Protein AF-C5MGH7-F1 (afdb_monomer_lite)

InterPro domains:
  IPR020233 GSE/EGO complex subunit Slm4 [PF16818] (1-169)

Foldseek 3Di:
DVLVVVLVVLVVVQFDKDWDFDDDPDDDDDDPGDTAIWGFAKKFKAALVLQTPDIDGPDPPPPPPPDDDDDDDDDDPPPPPPPDDSVNVSVVSSVLSVVLVVVVVPDPDDDDSCQKDKDDDDPQWIWIWGDQPRMIMITITTCVRDPPVVNVVSVVVSSVVVNVSCVPVPPD

Organism: Candida tropicalis (strain ATCC MYA-3404 / T1) (NCBI:txid294747)

Structure (mmCIF, N/CA/C/O backbone):
data_AF-C5MGH7-F1
#
_entry.id   AF-C5MGH7-F1
#
loop_
_atom_site.group_PDB
_atom_site.id
_atom_site.type_symbol
_atom_site.label_atom_id
_atom_site.label_alt_id
_atom_site.label_comp_id
_atom_site.label_asym_id
_atom_site.label_entity_id
_atom_site.label_seq_id
_atom_site.pdbx_PDB_ins_code
_atom_site.Cartn_x
_atom_site.Cartn_y
_atom_site.Cartn_z
_atom_site.occupancy
_atom_site.B_iso_or_equiv
_atom_site.auth_seq_id
_atom_site.auth_comp_id
_atom_site.auth_asym_id
_atom_site.auth_atom_id
_atom_site.pdbx_PDB_model_num
ATOM 1 N N . MET A 1 1 ? -2.007 -4.314 22.361 1.00 50.75 1 MET A N 1
ATOM 2 C CA . MET A 1 1 ? -0.693 -4.759 21.820 1.00 50.75 1 MET A CA 1
ATOM 3 C C . MET A 1 1 ? -0.760 -5.992 20.907 1.00 50.75 1 MET A C 1
ATOM 5 O O . MET A 1 1 ? 0.021 -6.049 19.967 1.00 50.75 1 MET A O 1
ATOM 9 N N . LEU A 1 2 ? -1.667 -6.961 21.117 1.00 51.31 2 LEU A N 1
ATOM 10 C CA . LEU A 1 2 ? -1.774 -8.163 20.264 1.00 51.31 2 LEU A CA 1
ATOM 11 C C . LEU A 1 2 ? -2.149 -7.844 18.798 1.00 51.31 2 LEU A C 1
ATOM 13 O O . LEU A 1 2 ? -1.608 -8.454 17.877 1.00 51.31 2 LEU A O 1
ATOM 17 N N . GLN A 1 3 ? -2.990 -6.825 18.595 1.00 75.12 3 GLN A N 1
ATOM 18 C CA . GLN A 1 3 ? -3.456 -6.389 17.276 1.00 75.12 3 GLN A CA 1
ATOM 19 C C . GLN A 1 3 ? -2.336 -5.828 16.393 1.00 75.12 3 GLN A C 1
ATOM 21 O O . GLN A 1 3 ? -2.260 -6.187 15.226 1.00 75.12 3 GLN A O 1
ATOM 26 N N . GLN A 1 4 ? -1.402 -5.036 16.935 1.00 79.25 4 GLN A N 1
ATOM 27 C CA . GLN A 1 4 ? -0.304 -4.478 16.132 1.00 79.25 4 GLN A CA 1
ATOM 28 C C . GLN A 1 4 ? 0.551 -5.586 15.504 1.00 79.25 4 GLN A C 1
ATOM 30 O O . GLN A 1 4 ? 0.875 -5.522 14.324 1.00 79.25 4 GLN A O 1
ATOM 35 N N . ARG A 1 5 ? 0.852 -6.650 16.264 1.00 81.81 5 ARG A N 1
ATOM 36 C CA . ARG A 1 5 ? 1.618 -7.799 15.759 1.00 81.81 5 ARG A CA 1
ATOM 37 C C . ARG A 1 5 ? 0.848 -8.590 14.698 1.00 81.81 5 ARG A C 1
ATOM 39 O O . ARG A 1 5 ? 1.464 -9.113 13.775 1.00 81.81 5 ARG A O 1
ATOM 46 N N . GLN A 1 6 ? -0.474 -8.700 14.830 1.00 84.69 6 GLN A N 1
ATOM 47 C CA . GLN A 1 6 ? -1.328 -9.349 13.829 1.00 84.69 6 GLN A CA 1
ATOM 48 C C . GLN A 1 6 ? -1.396 -8.523 12.540 1.00 84.69 6 GLN A C 1
ATOM 50 O O . GLN A 1 6 ? -1.181 -9.075 11.465 1.00 84.69 6 GLN A O 1
ATOM 55 N N . ILE A 1 7 ? -1.588 -7.206 12.652 1.00 86.50 7 ILE A N 1
ATOM 56 C CA . ILE A 1 7 ? -1.594 -6.281 11.514 1.00 86.50 7 ILE A CA 1
ATOM 57 C C . ILE A 1 7 ? -0.243 -6.323 10.799 1.00 86.50 7 ILE A C 1
ATOM 59 O O . ILE A 1 7 ? -0.214 -6.514 9.591 1.00 86.50 7 ILE A O 1
ATOM 63 N N . SER A 1 8 ? 0.883 -6.252 11.520 1.00 87.31 8 SER A N 1
ATOM 64 C CA . SER A 1 8 ? 2.213 -6.372 10.906 1.00 87.31 8 SER A CA 1
ATOM 65 C C . SER A 1 8 ? 2.371 -7.663 10.101 1.00 87.31 8 SER A C 1
ATOM 67 O O . SER A 1 8 ? 2.838 -7.603 8.971 1.00 87.31 8 SER A O 1
ATOM 69 N N . LYS A 1 9 ? 1.910 -8.808 10.624 1.00 88.19 9 LYS A N 1
ATOM 70 C CA . LYS A 1 9 ? 1.957 -10.088 9.896 1.00 88.19 9 LYS A CA 1
ATOM 71 C C . LYS A 1 9 ? 1.091 -10.104 8.637 1.00 88.19 9 LYS A C 1
ATOM 73 O O . LYS A 1 9 ? 1.480 -10.738 7.661 1.00 88.19 9 LYS A O 1
ATOM 78 N N . ILE A 1 10 ? -0.078 -9.459 8.669 1.00 89.44 10 ILE A N 1
ATOM 79 C CA . ILE A 1 10 ? -0.953 -9.317 7.495 1.00 89.44 10 ILE A CA 1
ATOM 80 C C . ILE A 1 10 ? -0.242 -8.476 6.437 1.00 89.44 10 ILE A C 1
ATOM 82 O O . ILE A 1 10 ? -0.121 -8.904 5.293 1.00 89.44 10 ILE A O 1
ATOM 86 N N . LEU A 1 11 ? 0.290 -7.318 6.834 1.00 90.69 11 LEU A N 1
ATOM 87 C CA . LEU A 1 11 ? 1.021 -6.436 5.931 1.00 90.69 11 LEU A CA 1
ATOM 88 C C . LEU A 1 11 ? 2.255 -7.149 5.343 1.00 90.69 11 LEU A C 1
ATOM 90 O O . LEU A 1 11 ? 2.517 -7.019 4.152 1.00 90.69 11 LEU A O 1
ATOM 94 N N . GLU A 1 12 ? 2.978 -7.956 6.130 1.00 91.19 12 GLU A N 1
ATOM 95 C CA . GLU A 1 12 ? 4.128 -8.746 5.657 1.00 91.19 12 GLU A CA 1
ATOM 96 C C . GLU A 1 12 ? 3.756 -9.722 4.531 1.00 91.19 12 GLU A C 1
ATOM 98 O O . GLU A 1 12 ? 4.584 -9.986 3.662 1.00 91.19 12 GLU A O 1
ATOM 103 N N . GLN A 1 13 ? 2.515 -10.231 4.491 1.00 88.69 13 GLN A N 1
ATOM 104 C CA . GLN A 1 13 ? 2.060 -11.051 3.360 1.00 88.69 13 GLN A CA 1
ATOM 105 C C . GLN A 1 13 ? 1.979 -10.245 2.062 1.00 88.69 13 GLN A C 1
ATOM 107 O O . GLN A 1 13 ? 2.235 -10.796 0.996 1.00 88.69 13 GLN A O 1
ATOM 112 N N . GLY A 1 14 ? 1.666 -8.951 2.152 1.00 87.00 14 GLY A N 1
ATOM 113 C CA . GLY A 1 14 ? 1.596 -8.043 1.009 1.00 87.00 14 GLY A CA 1
ATOM 114 C C . GLY A 1 14 ? 2.951 -7.690 0.395 1.00 87.00 14 GLY A C 1
ATOM 115 O O . GLY A 1 14 ? 2.996 -7.212 -0.732 1.00 87.00 14 GLY A O 1
ATOM 116 N N . LEU A 1 15 ? 4.054 -7.933 1.113 1.00 89.75 15 LEU A N 1
ATOM 117 C CA . LEU A 1 15 ? 5.415 -7.722 0.607 1.00 89.75 15 LEU A CA 1
ATOM 118 C C . LEU A 1 15 ? 5.945 -8.905 -0.210 1.00 89.75 15 LEU A C 1
ATOM 120 O O . LEU A 1 15 ? 7.044 -8.821 -0.763 1.00 89.75 15 LEU A O 1
ATOM 124 N N . LYS A 1 16 ? 5.219 -10.028 -0.250 1.00 89.12 16 LYS A N 1
ATOM 125 C CA . LYS A 1 16 ? 5.666 -11.212 -0.982 1.00 89.12 16 LYS A CA 1
ATOM 126 C C . LYS A 1 16 ? 5.733 -10.907 -2.484 1.00 89.12 16 LYS A C 1
ATOM 128 O O . LYS A 1 16 ? 4.773 -10.348 -3.015 1.00 89.12 16 LYS A O 1
ATOM 133 N N . PRO A 1 17 ? 6.833 -11.277 -3.167 1.00 85.94 17 PRO A N 1
ATOM 134 C CA . PRO A 1 17 ? 6.917 -11.165 -4.615 1.00 85.94 17 PRO A CA 1
ATOM 135 C C . PRO A 1 17 ? 5.793 -11.930 -5.303 1.00 85.94 17 PRO A C 1
ATOM 137 O O . PRO A 1 17 ? 5.344 -12.968 -4.810 1.00 85.94 17 PRO A O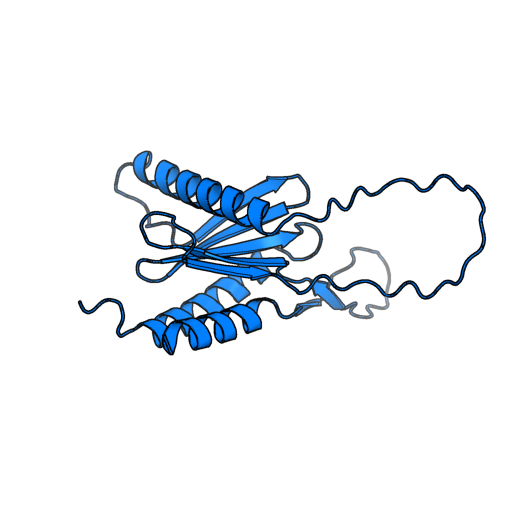 1
ATOM 140 N N . ILE A 1 18 ? 5.367 -11.415 -6.448 1.00 82.75 18 ILE A N 1
ATOM 141 C CA . ILE A 1 18 ? 4.298 -11.993 -7.253 1.00 82.75 18 ILE A CA 1
ATOM 142 C C . ILE A 1 18 ? 4.848 -12.273 -8.635 1.00 82.75 18 ILE A C 1
ATOM 144 O O . ILE A 1 18 ? 5.505 -11.425 -9.240 1.00 82.75 18 ILE A O 1
ATOM 148 N N . GLU A 1 19 ? 4.564 -13.474 -9.113 1.00 84.06 19 GLU A N 1
ATOM 149 C CA . GLU A 1 19 ? 4.836 -13.890 -10.477 1.00 84.06 19 GLU A CA 1
ATOM 150 C C . GLU A 1 19 ? 3.654 -13.508 -11.358 1.00 84.06 19 GLU A C 1
ATOM 152 O O . GLU A 1 19 ? 2.498 -13.779 -11.026 1.00 84.06 19 GLU A O 1
ATOM 157 N N . PHE A 1 20 ? 3.939 -12.879 -12.490 1.00 80.12 20 PHE A N 1
ATOM 158 C CA . PHE A 1 20 ? 2.924 -12.567 -13.480 1.00 80.12 20 PHE A CA 1
ATOM 159 C C . PHE A 1 20 ? 3.461 -12.751 -14.901 1.00 80.12 20 PHE A C 1
ATOM 161 O O . PHE A 1 20 ? 4.654 -12.553 -15.157 1.00 80.12 20 PHE A O 1
ATOM 168 N N . PRO A 1 21 ? 2.590 -13.141 -15.846 1.00 77.50 21 PRO A N 1
ATOM 169 C CA . PRO A 1 21 ? 3.002 -13.405 -17.213 1.00 77.50 21 PRO A CA 1
ATOM 170 C C . PRO A 1 21 ? 3.383 -12.102 -17.916 1.00 77.50 21 PRO A C 1
ATOM 172 O O . PRO A 1 21 ? 2.609 -11.141 -17.954 1.00 77.50 21 PRO A O 1
ATOM 175 N N . GLN A 1 22 ? 4.581 -12.063 -18.501 1.00 72.75 22 GLN A N 1
ATOM 176 C CA . GLN A 1 22 ? 5.057 -10.901 -19.239 1.00 72.75 22 GLN A CA 1
ATOM 177 C C . GLN A 1 22 ? 4.988 -11.170 -20.744 1.00 72.75 22 GLN A C 1
ATOM 179 O O . GLN A 1 22 ? 5.791 -11.909 -21.315 1.00 72.75 22 GLN A O 1
ATOM 184 N N . LYS A 1 23 ? 4.038 -10.525 -21.427 1.00 61.00 23 LYS A N 1
ATOM 185 C CA . LYS A 1 23 ? 3.893 -10.662 -22.881 1.00 61.00 23 LYS A CA 1
ATOM 186 C C . LYS A 1 23 ? 4.993 -9.868 -23.592 1.00 61.00 23 LYS A C 1
ATOM 188 O O . LYS A 1 23 ? 4.880 -8.655 -23.778 1.00 61.00 23 LYS A O 1
ATOM 193 N N . ARG A 1 24 ? 6.079 -10.525 -24.011 1.00 59.28 24 ARG A N 1
ATOM 194 C CA . ARG A 1 24 ? 7.070 -9.883 -24.888 1.00 59.28 24 ARG A CA 1
ATOM 195 C C . ARG A 1 24 ? 6.462 -9.686 -26.276 1.00 59.28 24 ARG A C 1
ATOM 197 O O . ARG A 1 24 ? 6.219 -10.638 -27.004 1.00 59.28 24 ARG A O 1
ATOM 204 N N . ARG A 1 25 ? 6.268 -8.430 -26.688 1.00 54.41 25 ARG A N 1
ATOM 205 C CA . ARG A 1 25 ? 6.023 -8.084 -28.097 1.00 54.41 25 ARG A CA 1
ATOM 206 C C . ARG A 1 25 ? 7.293 -8.361 -28.910 1.00 54.41 25 ARG A C 1
ATOM 208 O O . ARG A 1 25 ? 8.071 -7.429 -29.085 1.00 54.41 25 ARG A O 1
ATOM 215 N N . ARG A 1 26 ? 7.510 -9.580 -29.424 1.00 54.38 26 ARG A N 1
ATOM 216 C CA . ARG A 1 26 ? 8.306 -9.806 -30.649 1.00 54.38 26 ARG A CA 1
ATOM 217 C C . ARG A 1 26 ? 7.802 -11.001 -31.460 1.00 54.38 26 ARG A C 1
ATOM 219 O O . ARG A 1 26 ? 7.481 -12.053 -30.934 1.00 54.38 26 ARG A O 1
ATOM 226 N N . THR A 1 27 ? 7.752 -10.731 -32.756 1.00 58.69 27 THR A N 1
ATOM 227 C CA . THR A 1 27 ? 7.514 -11.574 -33.928 1.00 58.69 27 THR A CA 1
ATOM 228 C C . THR A 1 27 ? 8.151 -12.967 -33.871 1.00 58.69 27 THR A C 1
ATOM 230 O O . THR A 1 27 ? 9.351 -13.071 -33.631 1.00 58.69 27 THR A O 1
ATOM 233 N N . ASN A 1 28 ? 7.343 -13.958 -34.267 1.00 58.41 28 ASN A N 1
ATOM 234 C CA . ASN A 1 28 ? 7.658 -15.328 -34.699 1.00 58.41 28 ASN A CA 1
ATOM 235 C C . ASN A 1 28 ? 7.763 -16.408 -33.602 1.00 58.41 28 ASN A C 1
ATOM 237 O O . ASN A 1 28 ? 8.794 -16.583 -32.967 1.00 58.41 28 ASN A O 1
ATOM 241 N N . GLU A 1 29 ? 6.650 -17.140 -33.468 1.00 60.78 29 GLU A N 1
ATOM 242 C CA . GLU A 1 29 ? 6.522 -18.597 -33.278 1.00 60.78 29 GLU A CA 1
ATOM 243 C C . GLU A 1 29 ? 7.565 -19.295 -32.385 1.00 60.78 29 GLU A C 1
ATOM 245 O O . GLU A 1 29 ? 8.480 -19.961 -32.861 1.00 60.78 29 GLU A O 1
ATOM 250 N N . ASN A 1 30 ? 7.389 -19.125 -31.071 1.00 55.66 30 ASN A N 1
ATOM 251 C CA . ASN A 1 30 ? 7.472 -20.139 -30.005 1.00 55.66 30 ASN A CA 1
ATOM 252 C C . ASN A 1 30 ? 7.308 -19.379 -28.678 1.00 55.66 30 ASN A C 1
ATOM 254 O O . ASN A 1 30 ? 8.256 -18.787 -28.164 1.00 55.66 30 ASN A O 1
ATOM 258 N N . GLU A 1 31 ? 6.070 -19.291 -28.184 1.00 58.19 31 GLU A N 1
ATOM 259 C CA . GLU A 1 31 ? 5.736 -18.541 -26.968 1.00 58.19 31 GLU A CA 1
ATOM 260 C C . GLU A 1 31 ? 6.056 -19.375 -25.717 1.00 58.19 31 GLU A C 1
ATOM 262 O O . GLU A 1 31 ? 5.174 -20.007 -25.144 1.00 58.19 31 GLU A O 1
ATOM 267 N N . ASP A 1 32 ? 7.317 -19.370 -25.278 1.00 60.84 32 ASP A N 1
ATOM 268 C CA . ASP A 1 32 ? 7.615 -19.692 -23.880 1.00 60.84 32 ASP A CA 1
ATOM 269 C C . ASP A 1 32 ? 7.149 -18.508 -23.017 1.00 60.84 32 ASP A C 1
ATOM 271 O O . ASP A 1 32 ? 7.639 -17.379 -23.145 1.00 60.84 32 ASP A O 1
ATOM 275 N N . GLU A 1 33 ? 6.153 -18.747 -22.163 1.00 65.38 33 GLU A N 1
ATOM 276 C CA . GLU A 1 33 ? 5.604 -17.753 -21.244 1.00 65.38 33 GLU A CA 1
ATOM 277 C C . GLU A 1 33 ? 6.663 -17.397 -20.187 1.00 65.38 33 GLU A C 1
ATOM 279 O O . GLU A 1 33 ? 6.956 -18.168 -19.275 1.00 65.38 33 GLU A O 1
ATOM 284 N N . VAL A 1 34 ? 7.292 -16.226 -20.326 1.00 70.81 34 VAL A N 1
ATOM 285 C CA . VAL A 1 34 ? 8.264 -15.736 -19.341 1.00 70.81 34 VAL A CA 1
ATOM 286 C C . VAL A 1 34 ? 7.504 -15.102 -18.179 1.00 70.81 34 VAL A C 1
ATOM 288 O O . VAL A 1 34 ? 6.820 -14.088 -18.348 1.00 70.81 34 VAL A O 1
ATOM 291 N N . LEU A 1 35 ? 7.644 -15.690 -16.993 1.00 76.00 35 LEU A N 1
ATOM 292 C CA . LEU A 1 35 ? 7.153 -15.111 -15.746 1.00 76.00 35 LEU A CA 1
ATOM 293 C C . LEU A 1 35 ? 8.094 -13.985 -15.303 1.00 76.00 35 LEU A C 1
ATOM 295 O O . LEU A 1 35 ? 9.305 -14.180 -15.196 1.00 76.00 35 LEU A O 1
ATOM 299 N N . SER A 1 36 ? 7.532 -12.804 -15.052 1.00 75.94 36 SER A N 1
ATOM 300 C CA . SER A 1 36 ? 8.227 -11.707 -14.381 1.00 75.94 36 SER A CA 1
ATOM 301 C C . SER A 1 36 ? 7.843 -11.706 -12.910 1.00 75.94 36 SER A C 1
ATOM 303 O O . SER A 1 36 ? 6.682 -11.918 -12.565 1.00 75.94 36 SER A O 1
ATOM 305 N N . THR A 1 37 ? 8.817 -11.454 -12.042 1.00 81.38 37 THR A N 1
ATOM 306 C CA . THR A 1 37 ? 8.599 -11.288 -10.605 1.00 81.38 37 THR A CA 1
ATOM 307 C C . THR A 1 37 ? 8.673 -9.813 -10.253 1.00 81.38 37 THR A C 1
ATOM 309 O O . THR A 1 37 ? 9.710 -9.191 -10.482 1.00 81.38 37 THR A O 1
ATOM 312 N N . GLY A 1 38 ? 7.607 -9.271 -9.674 1.00 84.31 38 GLY A N 1
ATOM 313 C CA . GLY A 1 38 ? 7.584 -7.919 -9.113 1.00 84.31 38 GLY A CA 1
ATOM 314 C C . GLY A 1 38 ? 7.214 -7.959 -7.638 1.00 84.31 38 GLY A C 1
ATOM 315 O O . GLY A 1 38 ? 6.588 -8.917 -7.175 1.00 84.31 38 GLY A O 1
ATOM 316 N N . SER A 1 39 ? 7.601 -6.940 -6.873 1.00 87.56 39 SER A N 1
ATOM 317 C CA . SER A 1 39 ? 7.251 -6.897 -5.454 1.00 87.56 39 SER A CA 1
ATOM 318 C C . SER A 1 39 ? 6.978 -5.498 -4.925 1.00 87.56 39 SER A C 1
ATOM 320 O O . SER A 1 39 ? 7.428 -4.495 -5.474 1.00 87.56 39 SER A O 1
ATOM 322 N N . ILE A 1 40 ? 6.212 -5.447 -3.837 1.00 91.94 40 ILE A N 1
ATOM 323 C CA . ILE A 1 40 ? 6.014 -4.229 -3.058 1.00 91.94 40 ILE A CA 1
ATOM 324 C C . ILE A 1 40 ? 7.234 -4.035 -2.161 1.00 91.94 40 ILE A C 1
ATOM 326 O O . ILE A 1 40 ? 7.572 -4.906 -1.360 1.00 91.94 40 ILE A O 1
ATOM 330 N N . ASN A 1 41 ? 7.862 -2.868 -2.265 1.00 90.06 41 ASN A N 1
ATOM 331 C CA . ASN A 1 41 ? 9.063 -2.520 -1.510 1.00 90.06 41 ASN A CA 1
ATOM 332 C C . ASN A 1 41 ? 8.731 -2.247 -0.043 1.00 90.06 41 ASN A C 1
ATOM 334 O O . ASN A 1 41 ? 9.401 -2.734 0.870 1.00 90.06 41 ASN A O 1
ATOM 338 N N . THR A 1 42 ? 7.687 -1.448 0.179 1.00 92.56 42 THR A N 1
ATOM 339 C CA . THR A 1 42 ? 7.311 -0.934 1.498 1.00 92.56 42 THR A CA 1
ATOM 340 C C . THR A 1 42 ? 5.800 -0.801 1.591 1.00 92.56 42 THR A C 1
ATOM 342 O O . THR A 1 42 ? 5.150 -0.380 0.638 1.00 92.56 42 THR A O 1
ATOM 345 N N . ILE A 1 43 ? 5.244 -1.111 2.760 1.00 94.00 43 ILE A N 1
ATOM 346 C CA . ILE A 1 43 ? 3.841 -0.868 3.092 1.00 94.00 43 ILE A CA 1
ATOM 347 C C . ILE A 1 43 ? 3.774 -0.014 4.356 1.00 94.00 43 ILE A C 1
ATOM 349 O O . ILE A 1 43 ? 4.365 -0.357 5.385 1.00 94.00 43 ILE A O 1
ATOM 353 N N . SER A 1 44 ? 3.031 1.087 4.284 1.00 93.88 44 SER A N 1
ATOM 354 C CA . SER A 1 44 ? 2.737 1.962 5.417 1.00 93.88 44 SER A CA 1
ATOM 355 C C . SER A 1 44 ? 1.240 1.985 5.698 1.00 93.88 44 SER A C 1
ATOM 357 O O . SER A 1 44 ? 0.439 2.180 4.792 1.00 93.88 44 SER A O 1
ATOM 359 N N . LEU A 1 45 ? 0.864 1.830 6.963 1.00 93.25 45 LEU A N 1
ATOM 360 C CA . LEU A 1 45 ? -0.494 2.026 7.457 1.00 93.25 45 LEU A CA 1
ATOM 361 C C . LEU A 1 45 ? -0.537 3.310 8.285 1.00 93.25 45 LEU A C 1
ATOM 363 O O . LEU A 1 45 ? 0.244 3.467 9.228 1.00 93.25 45 LEU A O 1
ATOM 367 N N . LEU A 1 46 ? -1.421 4.229 7.918 1.00 92.81 46 LEU A N 1
ATOM 368 C CA . LEU A 1 46 ? -1.559 5.558 8.506 1.00 92.81 46 LEU A CA 1
ATOM 369 C C . LEU A 1 46 ? -2.913 5.693 9.203 1.00 92.81 46 LEU A C 1
ATOM 371 O O . LEU A 1 46 ? -3.895 5.070 8.799 1.00 92.81 46 LEU A O 1
ATOM 375 N N . SER A 1 47 ? -2.964 6.547 10.223 1.00 91.38 47 SER A N 1
ATOM 376 C CA . SER A 1 47 ? -4.218 6.983 10.839 1.00 91.38 47 SER A CA 1
ATOM 377 C C . SER A 1 47 ? -5.039 7.876 9.903 1.00 91.38 47 SER A C 1
ATOM 379 O O . SER A 1 47 ? -4.528 8.393 8.907 1.00 91.38 47 SER A O 1
ATOM 381 N N . ASN A 1 48 ? -6.285 8.159 10.287 1.00 89.19 48 ASN A N 1
ATOM 382 C CA . ASN A 1 48 ? -7.131 9.177 9.652 1.00 89.19 48 ASN A CA 1
ATOM 383 C C . ASN A 1 48 ? -6.533 10.597 9.650 1.00 89.19 48 ASN A C 1
ATOM 385 O O . ASN A 1 48 ? -7.042 11.466 8.953 1.00 89.19 48 ASN A O 1
ATOM 389 N N . GLN A 1 49 ? -5.477 10.856 10.423 1.00 89.81 49 GLN A N 1
ATOM 390 C CA . GLN A 1 49 ? -4.754 12.131 10.444 1.00 89.81 49 GLN A CA 1
ATOM 391 C C . GLN A 1 49 ? -3.493 12.111 9.567 1.00 89.81 49 GLN A C 1
ATOM 393 O O . GLN A 1 49 ? -2.761 13.097 9.530 1.00 89.81 49 GLN A O 1
ATOM 398 N N . GLY A 1 50 ? -3.218 11.002 8.874 1.00 87.31 50 GLY A N 1
ATOM 399 C CA . GLY A 1 50 ? -2.012 10.835 8.066 1.00 87.31 50 GLY A CA 1
ATOM 400 C C . GLY A 1 50 ? -0.760 10.488 8.875 1.00 87.31 50 GLY A C 1
ATOM 401 O O . GLY A 1 50 ? 0.351 10.585 8.357 1.00 87.31 50 GLY A O 1
ATOM 402 N N . ILE A 1 51 ? -0.908 10.087 10.143 1.00 90.62 51 ILE A N 1
ATOM 403 C CA . ILE A 1 51 ? 0.221 9.720 11.007 1.00 90.62 51 ILE A CA 1
ATOM 404 C C . ILE A 1 51 ? 0.591 8.257 10.730 1.00 90.62 51 ILE A C 1
ATOM 406 O O . ILE A 1 51 ? -0.271 7.391 10.894 1.00 90.62 51 ILE A O 1
ATOM 410 N N . PRO A 1 52 ? 1.845 7.939 10.353 1.00 89.12 52 PRO A N 1
ATOM 411 C CA . PRO A 1 52 ? 2.278 6.556 10.176 1.00 89.12 52 PRO A CA 1
ATOM 412 C C . PRO A 1 52 ? 2.173 5.760 11.484 1.00 89.12 52 PRO A C 1
ATOM 414 O O . PRO A 1 52 ? 2.851 6.067 12.463 1.00 89.12 52 PRO A O 1
ATOM 417 N N . LEU A 1 53 ? 1.343 4.717 11.484 1.00 89.56 53 LEU A N 1
ATOM 418 C CA . LEU A 1 53 ? 1.158 3.800 12.612 1.00 89.56 53 LEU A CA 1
ATOM 419 C C . LEU A 1 53 ? 2.118 2.614 12.513 1.00 89.56 53 LEU A C 1
ATOM 421 O O . LEU A 1 53 ? 2.758 2.222 13.489 1.00 89.56 53 LEU A O 1
ATOM 425 N N . ILE A 1 54 ? 2.216 2.030 11.317 1.00 90.25 54 ILE A N 1
ATOM 426 C CA . ILE A 1 54 ? 3.063 0.872 11.026 1.00 90.25 54 ILE A CA 1
ATOM 427 C C . ILE A 1 54 ? 3.704 1.088 9.661 1.00 90.25 54 ILE A C 1
ATOM 429 O O . ILE A 1 54 ? 3.012 1.384 8.695 1.00 90.25 54 ILE A O 1
ATOM 433 N N . THR A 1 55 ? 5.015 0.883 9.572 1.00 90.44 55 THR A N 1
ATOM 434 C CA . THR A 1 55 ? 5.728 0.815 8.293 1.00 90.44 55 THR A CA 1
ATOM 435 C C . THR A 1 55 ? 6.584 -0.436 8.289 1.00 90.44 55 THR A C 1
ATOM 437 O O . THR A 1 55 ? 7.450 -0.610 9.160 1.00 90.44 55 THR A O 1
ATOM 440 N N . ILE A 1 56 ? 6.351 -1.284 7.300 1.00 90.69 56 ILE A N 1
ATOM 441 C CA . ILE A 1 56 ? 7.150 -2.471 7.026 1.00 90.69 56 ILE A CA 1
ATOM 442 C C . ILE A 1 56 ? 7.765 -2.340 5.640 1.00 90.69 56 ILE A C 1
ATOM 444 O O . ILE A 1 56 ? 7.163 -1.775 4.735 1.00 90.69 56 ILE A O 1
ATOM 448 N N . SER A 1 57 ? 8.973 -2.847 5.482 1.00 89.88 57 SER A N 1
ATOM 449 C CA . SER A 1 57 ? 9.695 -2.847 4.217 1.00 89.88 57 SER A CA 1
ATOM 450 C C . SER A 1 57 ? 10.237 -4.240 3.988 1.00 89.88 57 SER A C 1
ATOM 452 O O . SER A 1 57 ? 10.482 -4.968 4.959 1.00 89.88 57 SER A O 1
ATOM 454 N N . GLN A 1 58 ? 10.451 -4.608 2.729 1.00 83.25 58 GLN A N 1
ATOM 455 C CA . GLN A 1 58 ? 11.221 -5.803 2.448 1.00 83.25 58 GLN A CA 1
ATOM 456 C C . GLN A 1 58 ? 12.572 -5.698 3.167 1.00 83.25 58 GLN A C 1
ATOM 458 O O . GLN A 1 58 ? 13.181 -4.618 3.197 1.00 83.25 58 GLN A O 1
ATOM 463 N N . PRO A 1 59 ? 13.034 -6.784 3.810 1.00 70.62 59 PRO A N 1
ATOM 464 C CA . PRO A 1 59 ? 14.405 -6.823 4.276 1.00 70.62 59 PRO A CA 1
ATOM 465 C C . PRO A 1 59 ? 15.275 -6.599 3.047 1.00 70.62 59 PRO A C 1
ATOM 467 O O . PRO A 1 59 ? 15.070 -7.269 2.036 1.00 70.62 59 PRO A O 1
ATOM 470 N N . ALA A 1 60 ? 16.199 -5.639 3.116 1.00 61.66 60 ALA A N 1
ATOM 471 C CA . ALA A 1 60 ? 17.144 -5.423 2.035 1.00 61.66 60 ALA A CA 1
ATOM 472 C C . ALA A 1 60 ? 17.785 -6.777 1.735 1.00 61.66 60 ALA A C 1
ATOM 474 O O . ALA A 1 60 ? 18.514 -7.317 2.571 1.00 61.66 60 ALA A O 1
ATOM 475 N N . THR A 1 61 ? 17.463 -7.362 0.583 1.00 50.50 61 THR A N 1
ATOM 476 C CA . THR A 1 61 ? 18.199 -8.508 0.087 1.00 50.50 61 THR A CA 1
ATOM 477 C C . THR A 1 61 ? 19.581 -7.962 -0.187 1.00 50.50 61 THR A C 1
ATOM 479 O O . THR A 1 61 ? 19.831 -7.362 -1.230 1.00 50.50 61 THR A O 1
ATOM 482 N N . SER A 1 62 ? 20.473 -8.092 0.792 1.00 40.91 62 SER A N 1
ATOM 483 C CA . SER A 1 62 ? 21.898 -8.029 0.555 1.00 40.91 62 SER A CA 1
ATOM 484 C C . SER A 1 62 ? 22.151 -9.111 -0.477 1.00 40.91 62 SER A C 1
ATOM 486 O O . SER A 1 62 ? 22.243 -10.289 -0.134 1.00 40.91 62 SER A O 1
ATOM 488 N N . SER A 1 63 ? 22.157 -8.724 -1.750 1.00 40.38 63 SER A N 1
ATOM 489 C CA . SER A 1 63 ? 22.686 -9.531 -2.826 1.00 40.38 63 SER A CA 1
ATOM 490 C C . SER A 1 63 ? 24.088 -9.903 -2.373 1.00 40.38 63 SER A C 1
ATOM 492 O O . SER A 1 63 ? 24.989 -9.064 -2.364 1.00 40.38 63 SER A O 1
ATOM 494 N N . SER A 1 64 ? 24.246 -11.127 -1.881 1.00 38.81 64 SER A N 1
ATOM 495 C CA . SER A 1 64 ? 25.528 -11.703 -1.531 1.00 38.81 64 SER A CA 1
ATOM 496 C C . SER A 1 64 ? 26.304 -11.861 -2.830 1.00 38.81 64 SER A C 1
ATOM 498 O O . SER A 1 64 ? 26.303 -12.919 -3.452 1.00 38.81 64 SER A O 1
ATOM 500 N N . SER A 1 65 ? 26.947 -10.783 -3.265 1.00 36.72 65 SER A N 1
ATOM 501 C CA . SER A 1 65 ? 28.077 -10.841 -4.169 1.00 36.72 65 SER A CA 1
ATOM 502 C C . SER A 1 65 ? 29.229 -11.454 -3.381 1.00 36.72 65 SER A C 1
ATOM 504 O O . SER A 1 65 ? 30.036 -10.758 -2.762 1.00 36.72 65 SER A O 1
ATOM 506 N N . THR A 1 66 ? 29.274 -12.783 -3.339 1.00 39.78 66 THR A N 1
ATOM 507 C CA . THR A 1 66 ? 30.481 -13.506 -2.960 1.00 39.78 66 THR A CA 1
ATOM 508 C C . THR A 1 66 ? 31.493 -13.314 -4.082 1.00 39.78 66 THR A C 1
ATOM 510 O O . THR A 1 66 ? 31.558 -14.102 -5.016 1.00 39.78 66 THR A O 1
ATOM 513 N N . THR A 1 67 ? 32.295 -12.261 -3.989 1.00 35.72 67 THR A N 1
ATOM 514 C CA . THR A 1 67 ? 33.564 -12.180 -4.712 1.00 35.72 67 THR A CA 1
ATOM 515 C C . THR A 1 67 ? 34.599 -11.586 -3.781 1.00 35.72 67 THR A C 1
ATOM 517 O O . THR A 1 67 ? 34.597 -10.401 -3.456 1.00 35.72 67 THR A O 1
ATOM 520 N N . SER A 1 68 ? 35.454 -12.486 -3.315 1.00 43.75 68 SER A N 1
ATOM 521 C CA . SER A 1 68 ? 36.744 -12.240 -2.695 1.00 43.75 68 SER A CA 1
ATOM 522 C C . SER A 1 68 ? 37.520 -11.124 -3.397 1.00 43.75 68 SER A C 1
ATOM 524 O O . SER A 1 68 ? 37.624 -11.096 -4.620 1.00 43.75 68 SER A O 1
ATOM 526 N N . SER A 1 69 ? 38.079 -10.243 -2.568 1.00 43.78 69 SER A N 1
ATOM 527 C CA . SER A 1 69 ? 39.229 -9.368 -2.811 1.00 43.78 69 SER A CA 1
ATOM 528 C C . SER A 1 69 ? 39.973 -9.599 -4.129 1.00 43.78 69 SER A C 1
ATOM 530 O O . SER A 1 69 ? 40.617 -10.632 -4.274 1.00 43.78 69 SER A O 1
ATOM 532 N N . THR A 1 70 ? 40.004 -8.603 -5.016 1.00 37.75 70 THR A N 1
ATOM 533 C CA . THR A 1 70 ? 41.244 -8.064 -5.606 1.00 37.75 70 THR A CA 1
ATOM 534 C C . THR A 1 70 ? 40.928 -6.697 -6.220 1.00 37.75 70 THR A C 1
ATOM 536 O O . THR A 1 70 ?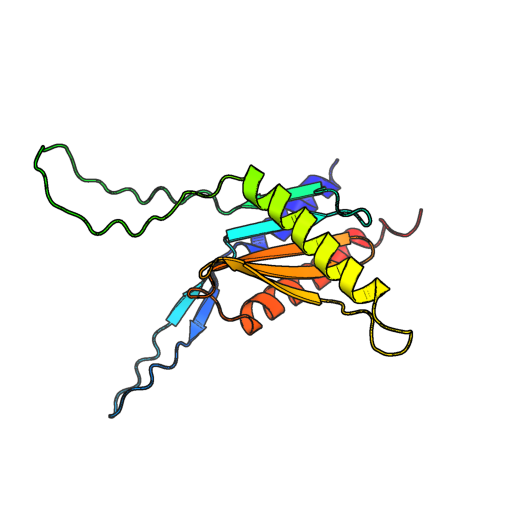 39.984 -6.538 -6.985 1.00 37.75 70 THR A O 1
ATOM 539 N N . THR A 1 71 ? 41.720 -5.698 -5.848 1.00 47.06 71 THR A N 1
ATOM 540 C CA . THR A 1 71 ? 41.824 -4.374 -6.470 1.00 47.06 71 THR A CA 1
ATOM 541 C C . THR A 1 71 ? 41.874 -4.443 -7.996 1.00 47.06 71 THR A C 1
ATOM 543 O O . THR A 1 71 ? 42.781 -5.085 -8.521 1.00 47.06 71 THR A O 1
ATOM 546 N N . SER A 1 72 ? 40.987 -3.728 -8.697 1.00 36.38 72 SER A N 1
ATOM 547 C CA . SER A 1 72 ? 41.294 -2.975 -9.927 1.00 36.38 72 SER A CA 1
ATOM 548 C C . SER A 1 72 ? 40.090 -2.151 -10.385 1.00 36.38 72 SER A C 1
ATOM 550 O O . SER A 1 72 ? 38.955 -2.612 -10.423 1.00 36.38 72 SER A O 1
ATOM 552 N N . SER A 1 73 ? 40.382 -0.903 -10.714 1.00 45.25 73 SER A N 1
ATOM 553 C CA . SER A 1 73 ? 39.522 0.132 -11.271 1.00 45.25 73 SER A CA 1
ATOM 554 C C . SER A 1 73 ? 38.825 -0.316 -12.557 1.00 45.25 73 SER A C 1
ATOM 556 O O . SER A 1 73 ? 39.474 -0.673 -13.537 1.00 45.25 73 SER A O 1
ATOM 558 N N . THR A 1 74 ? 37.496 -0.225 -12.605 1.00 33.44 74 THR A N 1
ATOM 559 C CA . THR A 1 74 ? 36.744 -0.213 -13.867 1.00 33.44 74 THR A CA 1
ATOM 560 C C . THR A 1 74 ? 35.480 0.619 -13.687 1.00 33.44 74 THR A C 1
ATOM 562 O O . THR A 1 74 ? 34.690 0.399 -12.771 1.00 33.44 74 THR A O 1
ATOM 565 N N . THR A 1 75 ? 35.331 1.616 -14.554 1.00 40.91 75 THR A N 1
ATOM 566 C CA . THR A 1 75 ? 34.154 2.466 -14.736 1.00 40.91 75 THR A CA 1
ATOM 567 C C . THR A 1 75 ? 32.896 1.616 -14.880 1.00 40.91 75 THR A C 1
ATOM 569 O O . THR A 1 75 ? 32.643 1.041 -1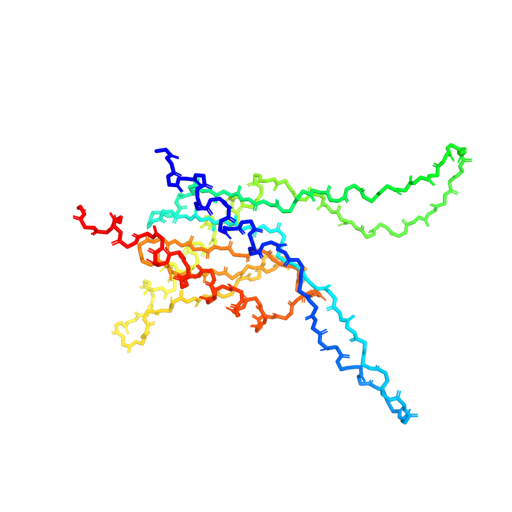5.935 1.00 40.91 75 THR A O 1
ATOM 572 N N . THR A 1 76 ? 32.106 1.548 -13.813 1.00 31.52 76 THR A N 1
ATOM 573 C CA . THR A 1 76 ? 30.739 1.034 -13.840 1.00 31.52 76 THR A CA 1
ATOM 574 C C . THR A 1 76 ? 29.793 2.220 -13.899 1.00 31.52 76 THR A C 1
ATOM 576 O O . THR A 1 76 ? 29.829 3.127 -13.067 1.00 31.52 76 THR A O 1
ATOM 579 N N . THR A 1 77 ? 28.963 2.228 -14.934 1.00 32.31 77 THR A N 1
ATOM 580 C CA . THR A 1 77 ? 27.799 3.093 -15.078 1.00 32.31 77 THR A CA 1
ATOM 581 C C . THR A 1 77 ? 26.954 2.928 -13.822 1.00 32.31 77 THR A C 1
ATOM 583 O O . THR A 1 77 ? 26.328 1.895 -13.609 1.00 32.31 77 THR A O 1
ATOM 586 N N . THR A 1 78 ? 27.014 3.918 -12.937 1.00 29.61 78 THR A N 1
ATOM 587 C CA . THR A 1 78 ? 26.294 3.925 -11.669 1.00 29.61 78 THR A CA 1
ATOM 588 C C . THR A 1 78 ? 24.800 4.051 -11.962 1.00 29.61 78 THR A C 1
ATOM 590 O O . THR A 1 78 ? 24.262 5.155 -12.032 1.00 29.61 78 THR A O 1
ATOM 593 N N . THR A 1 79 ? 24.105 2.925 -12.133 1.00 37.56 79 THR A N 1
ATOM 594 C CA . THR A 1 79 ? 22.680 2.850 -11.804 1.00 37.56 79 THR A CA 1
ATOM 595 C C . THR A 1 79 ? 22.602 3.089 -10.309 1.00 37.56 79 THR A C 1
ATOM 597 O O . THR A 1 79 ? 22.884 2.212 -9.495 1.00 37.56 79 THR A O 1
ATOM 600 N N . ARG A 1 80 ? 22.365 4.352 -9.968 1.00 38.25 80 ARG A N 1
ATOM 601 C CA . ARG A 1 80 ? 22.268 4.887 -8.621 1.00 38.25 80 ARG A CA 1
ATOM 602 C C . ARG A 1 80 ? 21.040 4.272 -7.949 1.00 38.25 80 ARG A C 1
ATOM 604 O O . ARG A 1 80 ? 20.007 4.913 -7.850 1.00 38.25 80 ARG A O 1
ATOM 611 N N . SER A 1 81 ? 21.155 3.031 -7.489 1.00 41.84 81 SER A N 1
ATOM 612 C CA . SER A 1 81 ? 20.238 2.450 -6.518 1.00 41.84 81 SER A CA 1
ATOM 613 C C . SER A 1 81 ? 20.522 3.138 -5.184 1.00 41.84 81 SER A C 1
ATOM 615 O O . SER A 1 81 ? 21.278 2.637 -4.350 1.00 41.84 81 SER A O 1
ATOM 617 N N . THR A 1 82 ? 20.012 4.359 -5.014 1.00 48.78 82 THR A N 1
ATOM 618 C CA . THR A 1 82 ? 19.939 4.990 -3.697 1.00 48.78 82 THR A CA 1
ATOM 619 C C . THR A 1 82 ? 19.152 4.045 -2.808 1.00 48.78 82 THR A C 1
ATOM 621 O O . THR A 1 82 ? 17.959 3.848 -3.022 1.00 48.78 82 THR A O 1
ATOM 624 N N . SER A 1 83 ? 19.821 3.427 -1.837 1.00 59.69 83 SER A N 1
ATOM 625 C CA . SER A 1 83 ? 19.152 2.677 -0.783 1.00 59.69 83 SER A CA 1
ATOM 626 C C . SER A 1 83 ? 18.258 3.658 -0.025 1.00 59.69 83 SER A C 1
ATOM 628 O O . SER A 1 83 ? 18.748 4.419 0.812 1.00 59.69 83 SER A O 1
ATOM 630 N N . ARG A 1 84 ? 16.971 3.714 -0.380 1.00 70.44 84 ARG A N 1
ATOM 631 C CA . ARG A 1 84 ? 16.000 4.590 0.281 1.00 70.44 84 ARG A CA 1
ATOM 632 C C . ARG A 1 84 ? 15.861 4.148 1.730 1.00 70.44 84 ARG A C 1
ATOM 634 O O . ARG A 1 84 ? 15.701 2.958 2.012 1.00 70.44 84 ARG A O 1
ATOM 641 N N . SER A 1 85 ? 15.968 5.102 2.642 1.00 74.69 85 SER A N 1
ATOM 642 C CA . SER A 1 85 ? 15.847 4.835 4.068 1.00 74.69 85 SER A CA 1
ATOM 643 C C . SER A 1 85 ? 14.381 4.611 4.446 1.00 74.69 85 SER A C 1
ATOM 645 O O . SER A 1 85 ? 13.453 5.002 3.732 1.00 74.69 85 SER A O 1
ATOM 647 N N . LYS A 1 86 ? 14.142 3.978 5.597 1.00 73.00 86 LYS A N 1
ATOM 648 C CA . LYS A 1 86 ? 12.780 3.795 6.120 1.00 73.00 86 LYS A CA 1
ATOM 649 C C . LYS A 1 86 ? 12.126 5.142 6.453 1.00 73.00 86 LYS A C 1
ATOM 651 O O . LYS A 1 86 ? 10.903 5.269 6.422 1.00 73.00 86 LYS A O 1
ATOM 656 N N . GLU A 1 87 ? 12.943 6.135 6.779 1.00 79.00 87 GLU A N 1
ATOM 657 C CA . GLU A 1 87 ? 12.562 7.509 7.074 1.00 79.00 87 GLU A CA 1
ATOM 658 C C . GLU A 1 87 ? 11.985 8.209 5.837 1.00 79.00 87 GLU A C 1
ATOM 660 O O . GLU A 1 87 ? 10.947 8.863 5.954 1.00 79.00 87 GLU A O 1
ATOM 665 N N . ASP A 1 88 ? 12.564 7.984 4.653 1.00 86.00 88 ASP A N 1
ATOM 666 C CA . ASP A 1 88 ? 12.077 8.564 3.392 1.00 86.00 88 ASP A CA 1
ATOM 667 C C . ASP A 1 88 ? 10.635 8.121 3.104 1.00 86.00 88 ASP A C 1
ATOM 669 O O . ASP A 1 88 ? 9.757 8.940 2.829 1.00 86.00 88 ASP A O 1
ATOM 673 N N . TYR A 1 89 ? 10.337 6.832 3.297 1.00 87.19 89 TYR A N 1
ATOM 674 C CA . TYR A 1 89 ? 8.984 6.301 3.112 1.00 87.19 89 TYR A CA 1
ATOM 675 C C . TYR A 1 89 ? 7.961 6.886 4.087 1.00 87.19 89 TYR A C 1
ATOM 677 O O . TYR A 1 89 ? 6.785 6.997 3.740 1.00 87.19 89 TYR A O 1
ATOM 685 N N . LYS A 1 90 ? 8.359 7.290 5.299 1.00 86.81 90 LYS A N 1
ATOM 686 C CA . LYS A 1 90 ? 7.442 7.985 6.218 1.00 86.81 90 LYS A CA 1
ATOM 687 C C . LYS A 1 90 ? 7.087 9.372 5.689 1.00 86.81 90 LYS A C 1
ATOM 689 O O . LYS A 1 90 ? 5.920 9.752 5.746 1.00 86.81 90 LYS A O 1
ATOM 694 N N . ILE A 1 91 ? 8.062 10.094 5.139 1.00 89.12 91 ILE A N 1
ATOM 695 C CA . ILE A 1 91 ? 7.844 11.416 4.538 1.00 89.12 91 ILE A CA 1
ATOM 696 C C . ILE A 1 91 ? 6.931 11.285 3.317 1.00 89.12 91 ILE A C 1
ATOM 698 O O . ILE A 1 91 ? 5.900 11.957 3.251 1.00 89.12 91 ILE A O 1
ATOM 702 N N . TYR A 1 92 ? 7.236 10.362 2.401 1.00 91.69 92 TYR A N 1
ATOM 703 C CA . TYR A 1 92 ? 6.387 10.095 1.237 1.00 91.69 92 TYR A CA 1
ATOM 704 C C . TYR A 1 92 ? 4.968 9.683 1.636 1.00 91.69 92 TYR A C 1
ATOM 706 O O . TYR A 1 92 ? 4.007 10.042 0.959 1.00 91.69 92 TYR A O 1
ATOM 714 N N . SER A 1 93 ? 4.806 9.007 2.774 1.00 90.62 93 SER A N 1
ATOM 715 C CA . SER A 1 93 ? 3.488 8.582 3.251 1.00 90.62 93 SER A CA 1
ATOM 716 C C . SER A 1 93 ? 2.614 9.779 3.620 1.00 90.62 93 SER A C 1
ATOM 718 O O . SER A 1 93 ? 1.446 9.841 3.240 1.00 90.62 93 SER A O 1
ATOM 720 N N . ILE A 1 94 ? 3.201 10.767 4.298 1.00 89.75 94 ILE A N 1
ATOM 721 C CA . ILE A 1 94 ? 2.524 12.015 4.662 1.00 89.75 94 ILE A CA 1
ATOM 722 C C . ILE A 1 94 ? 2.188 12.825 3.403 1.00 89.75 94 ILE A C 1
ATOM 724 O O . ILE A 1 94 ? 1.078 13.340 3.273 1.00 89.75 94 ILE A O 1
ATOM 728 N N . LEU A 1 95 ? 3.118 12.906 2.445 1.00 91.50 95 LEU A N 1
ATOM 729 C CA . LEU A 1 95 ? 2.887 13.595 1.171 1.00 91.50 95 LEU A CA 1
ATOM 730 C C . LEU A 1 95 ? 1.758 12.940 0.365 1.00 91.50 95 LEU A C 1
ATOM 732 O O . LEU A 1 95 ? 0.893 13.644 -0.157 1.00 91.50 95 LEU A O 1
ATOM 736 N N . SER A 1 96 ? 1.729 11.604 0.326 1.00 90.75 96 SER A N 1
ATOM 737 C CA . SER A 1 96 ? 0.679 10.828 -0.345 1.00 90.75 96 SER A CA 1
ATOM 738 C C . SER A 1 96 ? -0.695 11.134 0.245 1.00 90.75 96 SER A C 1
ATOM 740 O O . SER A 1 96 ? -1.653 11.415 -0.473 1.00 90.75 96 SER A O 1
ATOM 742 N N . TYR A 1 97 ? -0.773 11.124 1.577 1.00 92.06 97 TYR A N 1
ATOM 743 C CA . TYR A 1 97 ? -1.992 11.423 2.312 1.00 92.06 97 TYR A CA 1
ATOM 744 C C . TYR A 1 97 ? -2.494 12.847 2.041 1.00 92.06 97 TYR A C 1
ATOM 746 O O . TYR A 1 97 ? -3.667 13.042 1.721 1.00 92.06 97 TYR A O 1
ATOM 754 N N . ASN A 1 98 ? -1.603 13.840 2.095 1.00 90.25 98 ASN A N 1
ATOM 755 C CA . ASN A 1 98 ? -1.959 15.233 1.826 1.00 90.25 98 ASN A CA 1
ATOM 756 C C . ASN A 1 98 ? -2.421 15.441 0.378 1.00 90.25 98 ASN A C 1
ATOM 758 O O . ASN A 1 98 ? -3.368 16.185 0.143 1.00 90.25 98 ASN A O 1
ATOM 762 N N . SER A 1 99 ? -1.796 14.763 -0.588 1.00 87.56 99 SER A N 1
ATOM 763 C CA . SER A 1 99 ? -2.224 14.796 -1.990 1.00 87.56 99 SER A CA 1
ATOM 764 C C . SER A 1 99 ? -3.645 14.246 -2.161 1.00 87.56 99 SER A C 1
ATOM 766 O O . SER A 1 99 ? -4.490 14.887 -2.795 1.00 87.56 99 SER A O 1
ATOM 768 N N . LEU A 1 100 ? -3.951 13.110 -1.522 1.00 84.94 100 LEU A N 1
ATOM 769 C CA . LEU A 1 100 ? -5.293 12.528 -1.540 1.00 84.94 100 LEU A CA 1
ATOM 770 C C . LEU A 1 100 ? -6.322 13.451 -0.871 1.00 84.94 100 LEU A C 1
ATOM 772 O O . LEU A 1 100 ? -7.409 13.646 -1.411 1.00 84.94 100 LEU A O 1
ATOM 776 N N . LYS A 1 101 ? -5.978 14.050 0.275 1.00 82.94 101 LYS A N 1
ATOM 777 C CA . LYS A 1 101 ? -6.864 14.963 1.008 1.00 82.94 101 LYS A CA 1
ATOM 778 C C . LYS A 1 101 ? -7.156 16.245 0.224 1.00 82.94 101 LYS A C 1
ATOM 780 O O . LYS A 1 101 ? -8.317 16.581 0.032 1.00 82.94 101 LYS A O 1
ATOM 785 N N . ASN A 1 102 ? -6.129 16.892 -0.325 1.00 77.88 102 ASN A N 1
ATOM 786 C CA . ASN A 1 102 ? -6.290 18.104 -1.136 1.00 77.88 102 ASN A CA 1
ATOM 787 C C . ASN A 1 102 ? -7.118 17.852 -2.408 1.00 77.88 102 ASN A C 1
ATOM 789 O O . ASN A 1 102 ? -7.755 18.765 -2.927 1.00 77.88 102 ASN A O 1
ATOM 793 N N . THR A 1 103 ? -7.116 16.620 -2.924 1.00 73.06 103 THR A N 1
ATOM 794 C CA . THR A 1 103 ? -7.969 16.232 -4.057 1.00 73.06 103 THR A CA 1
ATOM 795 C C . THR A 1 103 ? -9.445 16.148 -3.654 1.00 73.06 103 THR A C 1
ATOM 797 O O . THR A 1 103 ? -10.308 16.460 -4.472 1.00 73.06 103 THR A O 1
ATOM 800 N N . LYS A 1 104 ? -9.7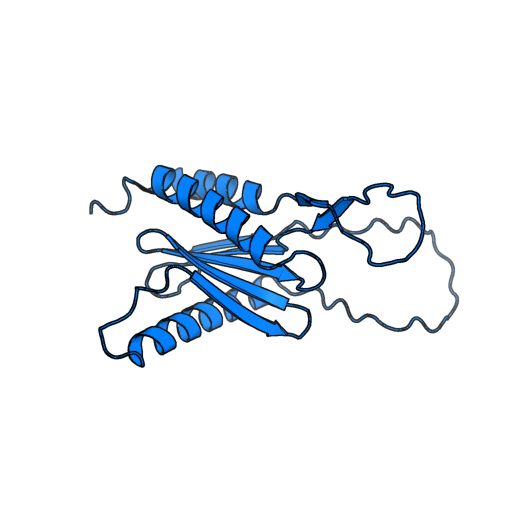45 15.767 -2.402 1.00 67.75 104 LYS A N 1
ATOM 801 C CA . LYS A 1 104 ? -11.112 15.759 -1.853 1.00 67.75 104 LYS A CA 1
ATOM 802 C C . LYS A 1 104 ? -11.625 17.175 -1.605 1.00 67.75 104 LYS A C 1
ATOM 804 O O . LYS A 1 104 ? -12.736 17.482 -2.009 1.00 67.75 104 LYS A O 1
ATOM 809 N N . ASP A 1 105 ? -10.793 18.035 -1.021 1.00 62.91 105 ASP A N 1
ATOM 810 C CA . ASP A 1 105 ? -11.188 19.402 -0.650 1.00 62.91 105 ASP A CA 1
ATOM 811 C C . ASP A 1 105 ? -11.475 20.305 -1.872 1.00 62.91 105 ASP A C 1
ATOM 813 O O . ASP A 1 105 ? -12.165 21.310 -1.745 1.00 62.91 105 ASP A O 1
ATOM 817 N N . ASN A 1 106 ? -10.969 19.950 -3.062 1.00 61.38 106 ASN A N 1
ATOM 818 C CA . ASN A 1 106 ? -11.162 20.710 -4.305 1.00 61.38 106 ASN A CA 1
ATOM 819 C C . ASN A 1 106 ? -12.279 20.172 -5.220 1.00 61.38 106 ASN A C 1
ATOM 821 O O . ASN A 1 106 ? -12.541 20.776 -6.261 1.00 61.38 106 ASN A O 1
ATOM 825 N N . LYS A 1 107 ? -12.906 19.033 -4.899 1.00 61.06 107 LYS A N 1
ATOM 826 C CA . LYS A 1 107 ? -14.005 18.475 -5.701 1.00 61.06 107 LYS A CA 1
ATOM 827 C C . LYS A 1 107 ? -15.338 18.741 -5.005 1.00 61.06 107 LYS A C 1
ATOM 829 O O . LYS A 1 107 ? -15.638 18.111 -3.998 1.00 61.06 107 LYS A O 1
ATOM 834 N N . ASP A 1 108 ? -16.134 19.640 -5.583 1.00 53.69 108 ASP A N 1
ATOM 835 C CA . ASP A 1 108 ? -17.531 19.882 -5.205 1.00 53.69 108 ASP A CA 1
ATOM 836 C C . ASP A 1 108 ? -18.349 18.572 -5.259 1.00 53.69 108 ASP A C 1
ATOM 838 O O . ASP A 1 108 ? -18.666 18.046 -6.327 1.00 53.69 108 ASP A O 1
ATOM 842 N N . GLU A 1 109 ? -18.620 18.035 -4.067 1.00 51.22 109 GLU A N 1
ATOM 843 C CA . GLU A 1 109 ? -19.723 17.182 -3.582 1.00 51.22 109 GLU A CA 1
ATOM 844 C C . GLU A 1 109 ? -20.341 16.031 -4.410 1.00 51.22 109 GLU A C 1
ATOM 846 O O . GLU A 1 109 ? -21.190 15.338 -3.855 1.00 51.22 109 GLU A O 1
ATOM 851 N N . SER A 1 110 ? -19.966 15.719 -5.657 1.00 47.19 110 SER A N 1
ATOM 852 C CA . SER A 1 110 ? -20.786 14.774 -6.456 1.00 47.19 110 SER A CA 1
ATOM 853 C C . SER A 1 110 ? -20.146 13.494 -6.983 1.00 47.19 110 SER A C 1
ATOM 855 O O . SER A 1 110 ? -20.886 12.640 -7.465 1.00 47.19 110 SER A O 1
ATOM 857 N N . GLU A 1 111 ? -18.840 13.254 -6.852 1.00 44.94 111 GLU A N 1
ATOM 858 C CA . GLU A 1 111 ? -18.269 12.020 -7.409 1.00 44.94 111 GLU A CA 1
ATOM 859 C C . GLU A 1 111 ? -17.314 11.318 -6.456 1.00 44.94 111 GLU A C 1
ATOM 861 O O . GLU A 1 111 ? -16.159 11.708 -6.326 1.00 44.94 111 GLU A O 1
ATOM 866 N N . SER A 1 112 ? -17.845 10.240 -5.865 1.00 50.69 112 SER A N 1
ATOM 867 C CA . SER A 1 112 ? -17.161 9.064 -5.317 1.00 50.69 112 SER A CA 1
ATOM 868 C C . SER A 1 112 ? -15.977 9.379 -4.405 1.00 50.69 112 SER A C 1
ATOM 870 O O . SER A 1 112 ? -14.920 9.787 -4.879 1.00 50.69 112 SER A O 1
ATOM 872 N N . GLU A 1 113 ? -16.106 9.106 -3.099 1.00 59.00 113 GLU A N 1
ATOM 873 C CA . GLU A 1 113 ? -14.932 8.977 -2.231 1.00 59.00 113 GLU A CA 1
ATOM 874 C C . GLU A 1 113 ? -13.908 8.092 -2.954 1.00 59.00 113 GLU A C 1
ATOM 876 O O . GLU A 1 113 ? -14.123 6.889 -3.084 1.00 59.00 113 GLU A O 1
ATOM 881 N N . LEU A 1 114 ? -12.837 8.686 -3.494 1.00 63.03 114 LEU A N 1
ATOM 882 C CA . LEU A 1 114 ? -11.790 7.919 -4.152 1.00 63.03 114 LEU A CA 1
ATOM 883 C C . LEU A 1 114 ? -11.208 7.001 -3.080 1.00 63.03 114 LEU A C 1
ATOM 885 O O . LEU A 1 114 ? -10.489 7.460 -2.187 1.00 63.03 114 LEU A O 1
ATOM 889 N N . GLU A 1 115 ? -11.602 5.726 -3.130 1.00 83.12 115 GLU A N 1
ATOM 890 C CA . GLU A 1 115 ? -11.155 4.717 -2.172 1.00 83.12 115 GLU A CA 1
ATOM 891 C C . GLU A 1 115 ? -9.639 4.566 -2.308 1.00 83.12 115 GLU A C 1
ATOM 893 O O . GLU A 1 115 ? -8.950 4.411 -1.308 1.00 83.12 115 GLU A O 1
ATOM 898 N N . TRP A 1 116 ? -9.095 4.753 -3.515 1.00 90.75 116 TRP A N 1
ATOM 899 C CA . TRP A 1 116 ? -7.666 4.686 -3.786 1.00 90.75 116 TRP A CA 1
ATOM 900 C C . TRP A 1 116 ? -7.184 5.729 -4.807 1.00 90.75 116 TRP A C 1
ATOM 902 O O . TRP A 1 116 ? -7.969 6.291 -5.573 1.00 90.75 116 TRP A O 1
ATOM 912 N N . ASN A 1 117 ? -5.875 5.992 -4.810 1.00 92.19 117 ASN A N 1
ATOM 913 C CA . ASN A 1 117 ? -5.178 6.839 -5.783 1.00 92.19 117 ASN A CA 1
ATOM 914 C C . ASN A 1 117 ? -3.724 6.360 -5.971 1.00 92.19 117 ASN A C 1
ATOM 916 O O . ASN A 1 117 ? -3.169 5.714 -5.081 1.00 92.19 117 ASN A O 1
ATOM 920 N N . ILE A 1 118 ? -3.104 6.688 -7.106 1.00 93.25 118 ILE A N 1
ATOM 921 C CA . ILE A 1 118 ? -1.695 6.405 -7.405 1.00 93.25 118 ILE A CA 1
ATOM 922 C C . ILE A 1 118 ? -0.935 7.722 -7.527 1.00 93.25 118 ILE A C 1
ATOM 924 O O . ILE A 1 118 ? -1.387 8.655 -8.187 1.00 93.25 118 ILE A O 1
ATOM 928 N N . ILE A 1 119 ? 0.226 7.795 -6.881 1.00 93.38 119 ILE A N 1
ATOM 929 C CA . ILE A 1 119 ? 1.076 8.983 -6.858 1.00 93.38 119 ILE A CA 1
ATOM 930 C C . ILE A 1 119 ? 2.480 8.572 -7.289 1.00 93.38 119 ILE A C 1
ATOM 932 O O . ILE A 1 119 ? 3.071 7.652 -6.725 1.00 93.38 119 ILE A O 1
ATOM 936 N N . GLU A 1 120 ? 3.015 9.259 -8.290 1.00 92.31 120 GLU A N 1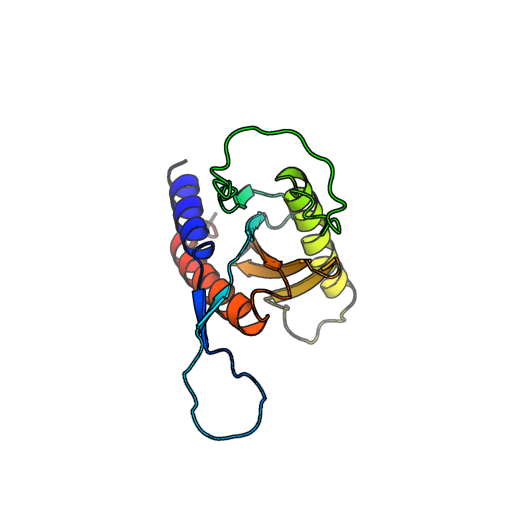
ATOM 937 C CA . GLU A 1 120 ? 4.398 9.099 -8.734 1.00 92.31 120 GLU A CA 1
ATOM 938 C C . GLU A 1 120 ? 5.279 10.117 -8.003 1.00 92.31 120 GLU A C 1
ATOM 940 O O . GLU A 1 120 ? 5.016 11.320 -8.041 1.00 92.31 120 GLU A O 1
ATOM 945 N N . PHE A 1 121 ? 6.305 9.631 -7.305 1.00 86.56 121 PHE A N 1
ATOM 946 C CA . PHE A 1 121 ? 7.260 10.480 -6.589 1.00 86.56 121 PHE A CA 1
ATOM 947 C C . PHE A 1 121 ? 8.509 10.737 -7.422 1.00 86.56 121 PHE A C 1
ATOM 949 O O . PHE A 1 121 ? 8.967 11.870 -7.556 1.00 86.56 121 PHE A O 1
ATOM 956 N N . GLU A 1 122 ? 9.064 9.661 -7.966 1.00 85.94 122 GLU A N 1
ATOM 957 C CA . GLU A 1 122 ? 10.281 9.648 -8.767 1.00 85.94 122 GLU A CA 1
ATOM 958 C C . GLU A 1 122 ? 10.035 8.746 -9.982 1.00 85.94 122 GLU A C 1
ATOM 960 O O . GLU A 1 122 ? 9.099 7.950 -9.977 1.00 85.94 122 GLU A O 1
ATOM 965 N N . LYS A 1 123 ? 10.879 8.843 -11.017 1.00 83.88 123 LYS A N 1
ATOM 966 C CA . LYS A 1 123 ? 10.685 8.110 -12.288 1.00 83.88 123 LYS A CA 1
ATOM 967 C C . LYS A 1 123 ? 10.536 6.596 -12.119 1.00 83.88 123 LYS A C 1
ATOM 969 O O . LYS A 1 123 ? 9.964 5.933 -12.975 1.00 83.88 123 LYS A O 1
ATOM 974 N N . ASP A 1 124 ? 11.111 6.061 -11.053 1.00 88.25 124 ASP A N 1
ATOM 975 C CA . ASP A 1 124 ? 11.113 4.646 -10.718 1.00 88.25 124 ASP A CA 1
ATOM 976 C C . ASP A 1 124 ? 10.228 4.323 -9.508 1.00 88.25 124 ASP A C 1
ATOM 978 O O . ASP A 1 124 ? 10.092 3.150 -9.188 1.00 88.25 124 ASP A O 1
ATOM 982 N N . LEU A 1 125 ? 9.613 5.309 -8.839 1.00 90.12 125 LEU A N 1
ATOM 983 C CA . LEU A 1 125 ? 8.865 5.114 -7.597 1.00 90.12 125 LEU A CA 1
ATOM 984 C C . LEU A 1 125 ? 7.446 5.645 -7.694 1.00 90.12 125 LEU A C 1
ATOM 986 O O . LEU A 1 125 ? 7.205 6.857 -7.737 1.00 90.12 125 LEU A O 1
ATOM 990 N N . LYS A 1 126 ? 6.509 4.717 -7.550 1.00 93.94 126 LYS A N 1
ATOM 991 C CA . LYS A 1 126 ? 5.103 5.020 -7.339 1.00 93.94 126 LYS A CA 1
ATOM 992 C C . LYS A 1 126 ? 4.659 4.562 -5.959 1.00 93.94 126 LYS A C 1
ATOM 994 O O . LYS A 1 126 ? 5.248 3.668 -5.342 1.00 93.94 126 LYS A O 1
ATOM 999 N N . CYS A 1 127 ? 3.583 5.169 -5.482 1.00 94.62 127 CYS A N 1
ATOM 1000 C CA . CYS A 1 127 ? 2.795 4.612 -4.405 1.00 94.62 127 CYS A CA 1
ATOM 1001 C C . CYS A 1 127 ? 1.329 4.489 -4.812 1.00 94.62 127 CYS A C 1
ATOM 1003 O O . CYS A 1 127 ? 0.814 5.284 -5.596 1.00 94.62 127 CYS A O 1
ATOM 1005 N N . LEU A 1 128 ? 0.657 3.492 -4.248 1.00 95.88 128 LEU A N 1
ATOM 1006 C CA . LEU A 1 128 ? -0.795 3.405 -4.235 1.00 95.88 128 LEU A CA 1
ATOM 1007 C C . LEU A 1 128 ? -1.258 3.672 -2.806 1.00 95.88 128 LEU A C 1
ATOM 1009 O O . LEU A 1 128 ? -0.820 2.985 -1.886 1.00 95.88 128 LEU A O 1
ATOM 1013 N N . ILE A 1 129 ? -2.137 4.653 -2.626 1.00 94.88 129 ILE A N 1
ATOM 1014 C CA . ILE A 1 129 ? -2.816 4.938 -1.359 1.00 94.88 129 ILE A CA 1
ATOM 1015 C C . ILE A 1 129 ? -4.258 4.430 -1.435 1.00 94.88 129 ILE A C 1
ATOM 1017 O O . ILE A 1 129 ? -4.932 4.689 -2.424 1.00 94.88 129 ILE A O 1
ATOM 1021 N N . HIS A 1 130 ? -4.725 3.713 -0.411 1.00 94.25 130 HIS A N 1
ATOM 1022 C CA . HIS A 1 130 ? -6.054 3.099 -0.328 1.00 94.25 130 HIS A CA 1
ATOM 1023 C C . HIS A 1 130 ? -6.656 3.317 1.072 1.00 94.25 130 HIS A C 1
ATOM 1025 O O . HIS A 1 130 ? -6.024 3.007 2.081 1.00 94.25 130 HIS A O 1
ATOM 1031 N N . LYS A 1 131 ? -7.867 3.869 1.155 1.00 91.31 131 LYS A N 1
ATOM 1032 C CA . LYS A 1 131 ? -8.647 4.027 2.389 1.00 91.31 131 LYS A CA 1
ATOM 1033 C C . LYS A 1 131 ? -9.180 2.665 2.851 1.00 91.31 131 LYS A C 1
ATOM 1035 O O . LYS A 1 131 ? -9.820 1.945 2.093 1.00 91.31 131 LYS A O 1
ATOM 1040 N N . VAL A 1 132 ? -8.949 2.330 4.117 1.00 89.38 132 VAL A N 1
ATOM 1041 C CA . VAL A 1 132 ? -9.391 1.084 4.758 1.00 89.38 132 VAL A CA 1
ATOM 1042 C C . VAL A 1 132 ? -10.041 1.433 6.088 1.00 89.38 132 VAL A C 1
ATOM 1044 O O . VAL A 1 132 ? -9.336 1.716 7.054 1.00 89.38 132 VAL A O 1
ATOM 1047 N N . LEU A 1 133 ? -11.377 1.415 6.144 1.00 86.75 133 LEU A N 1
ATOM 1048 C CA . LEU A 1 133 ? -12.132 1.986 7.271 1.00 86.75 133 LEU A CA 1
ATOM 1049 C C . LEU A 1 133 ? -11.721 3.464 7.464 1.00 86.75 133 LEU A C 1
ATOM 1051 O O . LEU A 1 133 ? -11.778 4.239 6.506 1.00 86.75 133 LEU A O 1
ATOM 1055 N N . ASP A 1 134 ? -11.237 3.823 8.654 1.00 87.00 134 ASP A N 1
ATOM 1056 C CA . ASP A 1 134 ? -10.694 5.148 8.985 1.00 87.00 134 ASP A CA 1
ATOM 1057 C C . ASP A 1 134 ? -9.163 5.231 8.857 1.00 87.00 134 ASP A C 1
ATOM 1059 O O . ASP A 1 134 ? -8.535 6.192 9.298 1.00 87.00 134 ASP A O 1
ATOM 1063 N N . LEU A 1 135 ? -8.522 4.222 8.271 1.00 90.50 135 LEU A N 1
ATOM 1064 C CA . LEU A 1 135 ? -7.075 4.174 8.073 1.00 90.50 135 LEU A CA 1
ATOM 1065 C C . LEU A 1 135 ? -6.715 4.329 6.594 1.00 90.50 135 LEU A C 1
ATOM 1067 O O . LEU A 1 135 ? -7.555 4.193 5.705 1.00 90.50 135 LEU A O 1
ATOM 1071 N N . TYR A 1 136 ? -5.436 4.587 6.328 1.00 92.75 136 TYR A N 1
ATOM 1072 C CA . TYR A 1 136 ? -4.897 4.676 4.971 1.00 92.75 136 TYR A CA 1
ATOM 1073 C C . TYR A 1 136 ? -3.738 3.700 4.793 1.00 92.75 136 TYR A C 1
ATOM 1075 O O . TYR A 1 136 ? -2.735 3.770 5.501 1.00 92.75 136 TYR A O 1
ATOM 1083 N N . LEU A 1 137 ? -3.880 2.790 3.838 1.00 94.75 137 LEU A N 1
ATOM 1084 C CA . LEU A 1 137 ? -2.864 1.838 3.419 1.00 94.75 137 LEU A CA 1
ATOM 1085 C C . LEU A 1 137 ? -2.084 2.422 2.238 1.00 94.75 137 LEU A C 1
ATOM 1087 O O . LEU A 1 137 ? -2.683 2.861 1.263 1.00 94.75 137 LEU A O 1
ATOM 1091 N N . ILE A 1 138 ? -0.757 2.425 2.313 1.00 95.56 138 ILE A N 1
ATOM 1092 C CA . ILE A 1 138 ? 0.128 2.931 1.260 1.00 95.56 138 ILE A CA 1
ATOM 1093 C C . ILE A 1 138 ? 1.102 1.832 0.857 1.00 95.56 138 ILE A C 1
ATOM 1095 O O . ILE A 1 138 ? 1.836 1.327 1.705 1.00 95.56 138 ILE A O 1
ATOM 1099 N N . LEU A 1 139 ? 1.124 1.483 -0.427 1.00 95.56 139 LEU A N 1
ATOM 1100 C CA . LEU A 1 139 ? 2.014 0.485 -1.016 1.00 95.56 139 LEU A CA 1
ATOM 1101 C C . LEU A 1 139 ? 3.016 1.196 -1.921 1.00 95.56 139 LEU A C 1
ATOM 1103 O O . LEU A 1 139 ? 2.609 1.876 -2.857 1.00 95.56 139 LEU A O 1
ATOM 1107 N N . TYR A 1 140 ? 4.309 1.020 -1.666 1.00 94.56 140 TYR A N 1
ATOM 1108 C CA . TYR A 1 140 ? 5.394 1.555 -2.488 1.00 94.56 140 TYR A CA 1
ATOM 1109 C C . TYR A 1 140 ? 5.958 0.474 -3.390 1.00 94.56 140 TYR A C 1
ATOM 1111 O O . TYR A 1 140 ? 6.305 -0.607 -2.912 1.00 94.56 140 TYR A O 1
ATOM 1119 N N . TYR A 1 141 ? 6.106 0.784 -4.669 1.00 92.62 141 TYR A N 1
ATOM 1120 C CA . TYR A 1 141 ? 6.583 -0.166 -5.661 1.00 92.62 141 TYR A CA 1
ATOM 1121 C C . TYR A 1 141 ? 7.365 0.535 -6.762 1.00 92.62 141 TYR A C 1
ATOM 1123 O O . TYR A 1 141 ? 7.203 1.738 -6.996 1.00 92.62 141 TYR A O 1
ATOM 1131 N N . ASN A 1 142 ? 8.219 -0.240 -7.426 1.00 90.88 142 ASN A N 1
ATOM 1132 C CA . ASN A 1 142 ? 8.959 0.255 -8.568 1.00 90.88 142 ASN A CA 1
ATOM 1133 C C . ASN A 1 142 ? 8.097 0.150 -9.827 1.00 90.88 142 ASN A C 1
ATOM 1135 O O . ASN A 1 142 ? 7.568 -0.921 -10.130 1.00 90.88 142 ASN A O 1
ATOM 1139 N N . ASN A 1 143 ? 7.978 1.254 -10.566 1.00 87.50 143 ASN A N 1
ATOM 1140 C CA . ASN A 1 143 ? 7.125 1.335 -11.758 1.00 87.50 143 ASN A CA 1
ATOM 1141 C C . ASN A 1 143 ? 7.513 0.311 -12.843 1.00 87.50 143 ASN A C 1
ATOM 1143 O O . ASN A 1 143 ? 6.657 -0.193 -13.563 1.00 87.50 143 ASN A O 1
ATOM 1147 N N . ASP A 1 144 ? 8.801 -0.019 -12.935 1.00 86.75 144 ASP A N 1
ATOM 1148 C CA . ASP A 1 144 ? 9.320 -0.959 -13.932 1.00 86.75 144 ASP A CA 1
ATOM 1149 C C . ASP A 1 144 ? 9.183 -2.433 -13.506 1.00 86.75 144 ASP A C 1
ATOM 1151 O O . ASP A 1 144 ? 9.329 -3.331 -14.335 1.00 86.75 144 ASP A O 1
ATOM 1155 N N . GLU A 1 145 ? 8.909 -2.699 -12.223 1.00 88.31 145 GLU A N 1
ATOM 1156 C CA . GLU A 1 145 ? 8.869 -4.058 -11.671 1.00 88.31 145 GLU A CA 1
ATOM 1157 C C . GLU A 1 145 ? 7.467 -4.635 -11.572 1.00 88.31 145 GLU A C 1
ATOM 1159 O O . GLU A 1 145 ? 7.322 -5.847 -11.684 1.00 88.31 145 GLU A O 1
ATOM 1164 N N . ILE A 1 146 ? 6.444 -3.818 -11.316 1.00 89.06 146 ILE A N 1
ATOM 1165 C CA . ILE A 1 146 ? 5.073 -4.297 -11.127 1.00 89.06 146 ILE A CA 1
ATOM 1166 C C . ILE A 1 146 ? 4.069 -3.299 -11.723 1.00 89.06 146 ILE A C 1
ATOM 1168 O O . ILE A 1 146 ? 4.116 -2.118 -11.382 1.00 89.06 146 ILE A O 1
ATOM 1172 N N . PRO A 1 147 ? 3.149 -3.747 -12.601 1.00 90.25 147 PRO A N 1
ATOM 1173 C CA . PRO A 1 147 ? 2.106 -2.879 -13.137 1.00 90.25 147 PRO A CA 1
ATOM 1174 C C . PRO A 1 147 ? 1.105 -2.440 -12.063 1.00 90.25 147 PRO A C 1
ATOM 1176 O O . PRO A 1 147 ? 0.771 -3.207 -11.152 1.00 90.25 147 PRO A O 1
ATOM 1179 N N . ASP A 1 148 ? 0.570 -1.232 -12.229 1.00 92.44 148 ASP A N 1
ATOM 1180 C CA . ASP A 1 148 ? -0.389 -0.594 -11.324 1.00 92.44 148 ASP A CA 1
ATOM 1181 C C . ASP A 1 148 ? -1.611 -1.502 -11.029 1.00 92.44 148 ASP A C 1
ATOM 1183 O O . ASP A 1 148 ? -2.101 -1.547 -9.897 1.00 92.44 148 ASP A O 1
ATOM 1187 N N . GLU A 1 149 ? -2.072 -2.297 -12.006 1.00 91.31 149 GLU A N 1
ATOM 1188 C CA . GLU A 1 149 ? -3.202 -3.224 -11.850 1.00 91.31 149 GLU A CA 1
ATOM 1189 C C . GLU A 1 149 ? -2.919 -4.338 -10.835 1.00 91.31 149 GLU A C 1
ATOM 1191 O O . GLU A 1 149 ? -3.792 -4.692 -10.038 1.00 91.31 149 GLU A O 1
ATOM 1196 N N . TYR A 1 150 ? -1.698 -4.878 -10.824 1.00 91.00 150 TYR A N 1
ATOM 1197 C CA . TYR A 1 150 ? -1.311 -5.913 -9.866 1.00 91.00 150 TYR A CA 1
ATOM 1198 C C . TYR A 1 150 ? -1.184 -5.332 -8.464 1.00 91.00 150 TYR A C 1
ATOM 1200 O O . TYR A 1 150 ? -1.655 -5.940 -7.504 1.00 91.00 150 TYR A O 1
ATOM 1208 N N . VAL A 1 151 ? -0.630 -4.124 -8.337 1.00 93.44 151 VAL A N 1
ATOM 1209 C CA . VAL A 1 151 ? -0.564 -3.423 -7.047 1.00 93.44 151 VAL A CA 1
ATOM 1210 C C . VAL A 1 151 ? -1.960 -3.169 -6.495 1.00 93.44 151 VAL A C 1
ATOM 1212 O O . VAL A 1 151 ? -2.195 -3.358 -5.299 1.00 93.44 151 VAL A O 1
ATOM 1215 N N . LYS A 1 152 ? -2.910 -2.798 -7.357 1.00 93.44 152 LYS A N 1
ATOM 1216 C CA . LYS A 1 152 ? -4.309 -2.637 -6.965 1.00 93.44 152 LYS A CA 1
ATOM 1217 C C . LYS A 1 152 ? -4.904 -3.944 -6.441 1.00 93.44 152 LYS A C 1
ATOM 1219 O O . LYS A 1 152 ? -5.512 -3.924 -5.379 1.00 93.44 152 LYS A O 1
ATOM 1224 N N . ILE A 1 153 ? -4.679 -5.078 -7.108 1.00 92.56 153 ILE A N 1
ATOM 1225 C CA . ILE A 1 153 ? -5.162 -6.391 -6.637 1.00 92.56 153 ILE A CA 1
ATOM 1226 C C . ILE A 1 153 ? -4.580 -6.739 -5.256 1.00 92.56 153 ILE A C 1
ATOM 1228 O O . ILE A 1 153 ? -5.308 -7.199 -4.375 1.00 92.56 153 ILE A O 1
ATOM 1232 N N . ILE A 1 154 ? -3.281 -6.496 -5.036 1.00 92.25 154 ILE A N 1
ATOM 1233 C CA . ILE A 1 154 ? -2.647 -6.690 -3.719 1.00 92.25 154 ILE A CA 1
ATOM 1234 C C . ILE A 1 154 ? -3.323 -5.809 -2.675 1.00 92.25 154 ILE A C 1
ATOM 1236 O O . ILE A 1 154 ? -3.653 -6.276 -1.585 1.00 92.25 154 ILE A O 1
ATOM 1240 N N . SER A 1 155 ? -3.525 -4.537 -3.016 1.00 94.38 155 SER A N 1
ATOM 1241 C CA . SER A 1 155 ? -4.166 -3.566 -2.144 1.00 94.38 155 SER A CA 1
ATOM 1242 C C . SER A 1 155 ? -5.584 -4.003 -1.787 1.00 94.38 155 SER A C 1
ATOM 1244 O O . SER A 1 155 ? -5.891 -4.092 -0.605 1.00 94.38 155 SER A O 1
ATOM 1246 N N . ASP A 1 156 ? -6.413 -4.376 -2.763 1.00 93.75 156 ASP A N 1
ATOM 1247 C CA . ASP A 1 156 ? -7.793 -4.835 -2.557 1.00 93.75 156 ASP A CA 1
ATOM 1248 C C . ASP A 1 156 ? -7.839 -6.053 -1.609 1.00 93.75 156 ASP A C 1
ATOM 1250 O O . ASP A 1 156 ? -8.608 -6.071 -0.642 1.00 93.75 156 ASP A O 1
ATOM 1254 N N . ASN A 1 157 ? -6.944 -7.028 -1.809 1.00 92.44 157 ASN A N 1
ATOM 1255 C CA . ASN A 1 157 ? -6.824 -8.203 -0.941 1.00 92.44 157 ASN A CA 1
ATOM 1256 C C . ASN A 1 157 ? -6.408 -7.832 0.490 1.00 92.44 157 ASN A C 1
ATOM 1258 O O . ASN A 1 157 ? -7.023 -8.291 1.456 1.00 92.44 157 ASN A O 1
ATOM 1262 N N . LEU A 1 158 ? -5.385 -6.985 0.646 1.00 92.25 158 LEU A N 1
ATOM 1263 C CA . LEU A 1 158 ? -4.949 -6.509 1.960 1.00 92.25 158 LEU A CA 1
ATOM 1264 C C . LEU A 1 158 ? -6.058 -5.729 2.660 1.00 92.25 158 LEU A C 1
ATOM 1266 O O . LEU A 1 158 ? -6.288 -5.933 3.848 1.00 92.25 158 LEU A O 1
ATOM 1270 N N . CYS A 1 159 ? -6.767 -4.870 1.934 1.00 92.00 159 CYS A N 1
ATOM 1271 C CA . CYS A 1 159 ? -7.862 -4.073 2.466 1.00 92.00 159 CYS A CA 1
ATOM 1272 C C . CYS A 1 159 ? -9.007 -4.958 2.952 1.00 92.00 159 CYS A C 1
ATOM 1274 O O . CYS A 1 159 ? -9.531 -4.705 4.032 1.00 92.00 159 CYS A O 1
ATOM 1276 N N . SER A 1 160 ? -9.358 -6.018 2.219 1.00 91.00 160 SER A N 1
ATOM 1277 C CA . SER A 1 160 ? -10.358 -6.993 2.668 1.00 91.00 160 SER A CA 1
ATOM 1278 C C . SER A 1 160 ? -9.939 -7.663 3.979 1.00 91.00 160 SER A C 1
ATOM 1280 O O . SER A 1 160 ? -10.695 -7.653 4.948 1.00 91.00 160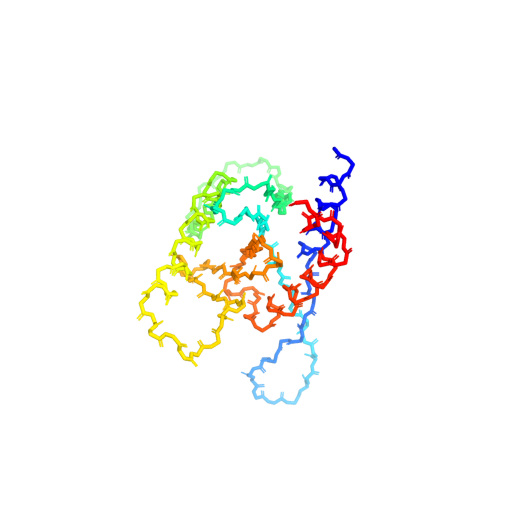 SER A O 1
ATOM 1282 N N . VAL A 1 161 ? -8.710 -8.186 4.046 1.00 90.31 161 VAL A N 1
ATOM 1283 C CA . VAL A 1 161 ? -8.200 -8.878 5.243 1.00 90.31 161 VAL A CA 1
ATOM 1284 C C . VAL A 1 161 ? -8.071 -7.923 6.435 1.00 90.31 161 VAL A C 1
ATOM 1286 O O . VAL A 1 161 ? -8.350 -8.302 7.572 1.00 90.31 161 VAL A O 1
ATOM 1289 N N . LEU A 1 162 ? -7.669 -6.673 6.195 1.00 89.12 162 LEU A N 1
ATOM 1290 C CA . LEU A 1 162 ? -7.593 -5.641 7.227 1.00 89.12 162 LEU A CA 1
ATOM 1291 C C . LEU A 1 162 ? -8.981 -5.216 7.710 1.00 89.12 162 LEU A C 1
ATOM 1293 O O . LEU A 1 162 ? -9.154 -5.086 8.916 1.00 89.12 162 LEU A O 1
ATOM 1297 N N . LYS A 1 163 ? -9.969 -5.043 6.820 1.00 88.25 163 LYS A N 1
ATOM 1298 C CA . LYS A 1 163 ? -11.362 -4.737 7.199 1.00 88.25 163 LYS A CA 1
ATOM 1299 C C . LYS A 1 163 ? -11.910 -5.815 8.142 1.00 88.25 163 LYS A C 1
ATOM 1301 O O . LYS A 1 163 ? -12.480 -5.477 9.176 1.00 88.25 163 LYS A O 1
ATOM 1306 N N . ASP A 1 164 ? -11.651 -7.090 7.854 1.00 84.38 164 ASP A N 1
ATOM 1307 C CA . ASP A 1 164 ? -12.053 -8.199 8.727 1.00 84.38 164 ASP A CA 1
ATOM 1308 C C . ASP A 1 164 ? -11.270 -8.223 10.049 1.00 84.38 164 ASP A C 1
ATOM 1310 O O . ASP A 1 164 ? -11.852 -8.395 11.121 1.00 84.38 164 ASP A O 1
ATOM 1314 N N . GLY A 1 165 ? -9.953 -8.005 9.994 1.00 81.06 165 GLY A N 1
ATOM 1315 C CA . GLY A 1 165 ? -9.086 -7.983 11.176 1.00 81.06 165 GLY A CA 1
ATOM 1316 C C . GLY A 1 165 ? -9.299 -6.779 12.102 1.00 81.06 165 GLY A C 1
ATOM 1317 O O . GLY A 1 165 ? -8.960 -6.853 13.284 1.00 81.06 165 GLY A O 1
ATOM 1318 N N . LEU A 1 166 ? -9.858 -5.682 11.582 1.00 77.56 166 LEU A N 1
ATOM 1319 C CA . LEU A 1 166 ? -10.074 -4.408 12.280 1.00 77.56 166 LEU A CA 1
ATOM 1320 C C . LEU A 1 166 ? -11.549 -4.115 12.577 1.00 77.56 166 LEU A C 1
ATOM 1322 O O . LEU A 1 166 ? -11.851 -3.046 13.097 1.00 77.56 166 LEU A O 1
ATOM 1326 N N . LYS A 1 167 ? -12.467 -5.049 12.306 1.00 70.69 167 LYS A N 1
ATOM 1327 C CA . LYS A 1 167 ? -13.920 -4.845 12.444 1.00 70.69 167 LYS A CA 1
ATOM 1328 C C . LYS A 1 167 ? -14.399 -4.454 13.856 1.00 70.69 167 LYS A C 1
ATOM 1330 O O . LYS A 1 167 ? -15.530 -4.029 13.998 1.00 70.69 167 LYS A O 1
ATOM 1335 N N . GLY A 1 168 ? -13.554 -4.566 14.885 1.00 62.16 168 GLY A N 1
ATOM 1336 C CA . GLY A 1 168 ? -13.828 -4.089 16.250 1.00 62.16 168 GLY A CA 1
ATOM 1337 C C . GLY A 1 168 ? -13.081 -2.812 16.655 1.00 62.16 168 GLY A C 1
ATOM 1338 O O . GLY A 1 168 ? -13.012 -2.518 17.841 1.00 62.16 168 GLY A O 1
ATOM 1339 N N . TYR A 1 169 ? -12.448 -2.105 15.714 1.00 60.75 169 TYR A N 1
ATOM 1340 C CA . TYR A 1 169 ? -11.703 -0.862 15.973 1.00 60.75 169 TYR A CA 1
ATOM 1341 C C . TYR A 1 169 ? -12.561 0.400 15.754 1.00 60.75 169 TYR A C 1
ATOM 1343 O O . TYR A 1 169 ? -12.175 1.478 16.185 1.00 60.75 169 TYR A O 1
ATOM 1351 N N . SER A 1 170 ? -13.701 0.271 15.068 1.00 54.03 170 SER A N 1
ATOM 1352 C CA . SER A 1 170 ? -14.600 1.374 14.681 1.00 54.03 170 SER A CA 1
ATOM 1353 C C . SER A 1 170 ? -15.777 1.593 15.638 1.00 54.03 170 SER A C 1
ATOM 1355 O O . SER A 1 170 ? -16.529 2.543 15.449 1.00 54.03 170 SER A O 1
ATOM 1357 N N . ASP A 1 171 ? -15.968 0.696 16.609 1.00 49.25 171 ASP A N 1
ATOM 1358 C CA . ASP A 1 171 ? -17.149 0.657 17.486 1.00 49.25 171 ASP A CA 1
ATOM 1359 C C . ASP A 1 171 ? -16.935 1.373 18.844 1.00 49.25 171 ASP A C 1
ATOM 1361 O O . ASP A 1 171 ? -17.717 1.161 19.772 1.00 49.25 171 ASP A O 1
ATOM 1365 N N . GLU A 1 172 ? -15.901 2.216 18.979 1.00 42.03 172 GLU A N 1
ATOM 1366 C CA . GLU A 1 172 ? -15.696 3.109 20.142 1.00 42.03 172 GLU A CA 1
ATOM 1367 C C . GLU A 1 172 ? -15.855 4.592 19.786 1.00 42.03 172 GLU A C 1
ATOM 1369 O O . GLU A 1 172 ? -15.194 5.057 18.827 1.00 42.03 172 GLU A O 1
#

pLDDT: mean 75.93, std 19.14, range [29.61, 95.88]

Sequence (172 aa):
MLQQRQISKILEQGLKPIEFPQKRRRTNENEDEVLSTGSINTISLLSNQGIPLITISQPATSSSSTTSSTTSSTTTTTTRSTSRSKEDYKIYSILSYNSLKNTKDNKDESESELEWNIIEFEKDLKCLIHKVLDLYLILYYNNDEIPDEYVKIISDNLCSVLKDGLKGYSDE

Secondary structure (DSSP, 8-state):
-HHHHHHHHHHHHHTS-EEEE------SS----PEEEE-EEEEEEE-TTS-EEEEEE----------------------------HHHHHHHHHHHHHHHHHHHHTS-S-S---SEEEEEEETTEEEEEEEETTEEEEEEEETTTS-HHHHHHHHHHHHHHHHHHTTTSS--

Radius of gyration: 19.29 Å; chains: 1; bounding box: 63×41×56 Å